Protein AF-R4KKA3-F1 (afdb_monomer_lite)

Sequence (112 aa):
MYLRVMTLDGKRVSVAKDELGVFEELKSFAFVPHTMTVEEYINSMVHSAWTFYGKGVHVTGDTLAEKAKSAYRQFVDYGFLIEITKEEALEHFGLTQADADKMNIPGLRSNE

pLDDT: mean 94.2, std 4.09, range [73.0, 98.06]

Organism: NCBI:txid767817

Radius of gyration: 14.4 Å; chains: 1; bounding box: 38×29×39 Å

Foldseek 3Di:
DWWWKAFLVRQDIAIGRALLSRLVVVVVPDPDDPPQDSLNSLVVVQVCCCPPPVDHQDQDDPDPRSSSRSRSVSCCVVSRIPTDDLVVVCVSVVHDLVRCCVVVPPPNHPVD

Structure (mmCIF, N/CA/C/O backbone):
data_AF-R4KKA3-F1
#
_entry.id   AF-R4KKA3-F1
#
loop_
_atom_site.group_PDB
_atom_site.id
_atom_site.type_symbol
_atom_site.label_atom_id
_atom_site.label_alt_id
_atom_site.label_comp_id
_atom_site.label_asym_id
_atom_site.label_entity_id
_atom_site.label_seq_id
_atom_site.pdbx_PDB_ins_code
_atom_site.Cartn_x
_atom_site.Cartn_y
_atom_site.Cartn_z
_atom_site.occupancy
_atom_site.B_iso_or_equiv
_atom_site.auth_seq_id
_atom_site.auth_comp_id
_atom_site.auth_asym_id
_atom_site.auth_atom_id
_atom_site.pdbx_PDB_model_num
ATOM 1 N N . MET A 1 1 ? 12.587 -6.042 0.613 1.00 80.75 1 MET A N 1
ATOM 2 C CA . MET A 1 1 ? 11.465 -6.556 -0.193 1.00 80.75 1 MET A CA 1
ATOM 3 C C . MET A 1 1 ? 10.411 -5.467 -0.219 1.00 80.75 1 MET A C 1
ATOM 5 O O . MET A 1 1 ? 10.092 -4.963 0.847 1.00 80.75 1 MET A O 1
ATOM 9 N N . TYR A 1 2 ? 9.969 -5.048 -1.403 1.00 91.75 2 TYR A N 1
ATOM 10 C CA . TYR A 1 2 ? 8.940 -4.015 -1.559 1.00 91.75 2 TYR A CA 1
ATOM 11 C C . TYR A 1 2 ? 7.544 -4.637 -1.568 1.00 91.75 2 TYR A C 1
ATOM 13 O O . TYR A 1 2 ? 7.361 -5.719 -2.129 1.00 91.75 2 TYR A O 1
ATOM 21 N N . LEU A 1 3 ? 6.579 -3.926 -0.989 1.00 95.00 3 LEU A N 1
ATOM 22 C CA . LEU A 1 3 ? 5.157 -4.198 -1.140 1.00 95.00 3 LEU A CA 1
ATOM 23 C C . LEU A 1 3 ? 4.669 -3.559 -2.437 1.00 95.00 3 LEU A C 1
ATOM 25 O O . LEU A 1 3 ? 5.019 -2.419 -2.752 1.00 95.00 3 LEU A O 1
ATOM 29 N N . ARG A 1 4 ? 3.870 -4.308 -3.189 1.00 96.31 4 ARG A N 1
ATOM 30 C CA . ARG A 1 4 ? 3.247 -3.862 -4.434 1.00 96.31 4 ARG A CA 1
ATOM 31 C C . ARG A 1 4 ? 1.790 -4.248 -4.342 1.00 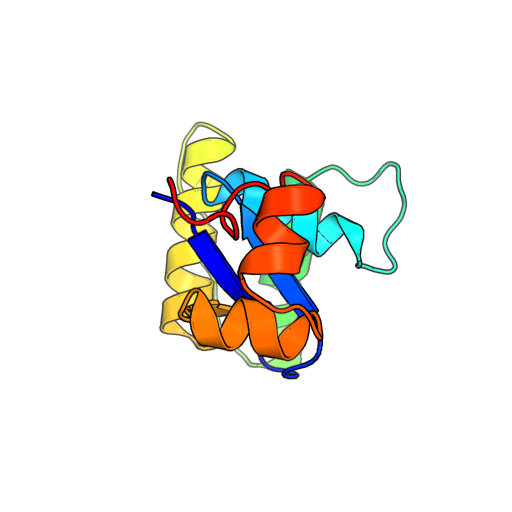96.31 4 ARG A C 1
ATOM 33 O O . ARG A 1 4 ? 1.478 -5.432 -4.233 1.00 96.31 4 ARG A O 1
ATOM 40 N N . VAL A 1 5 ? 0.917 -3.253 -4.328 1.00 96.44 5 VAL A N 1
ATOM 41 C CA . VAL A 1 5 ? -0.517 -3.490 -4.200 1.00 96.44 5 VAL A CA 1
ATOM 42 C C . VAL A 1 5 ? -1.300 -2.705 -5.219 1.00 96.44 5 VAL A C 1
ATOM 44 O O . VAL A 1 5 ? -0.941 -1.585 -5.575 1.00 96.44 5 VAL A O 1
ATOM 47 N N . MET A 1 6 ? -2.409 -3.292 -5.633 1.00 96.00 6 MET A N 1
ATOM 48 C CA . MET A 1 6 ? -3.419 -2.669 -6.459 1.00 96.00 6 MET A CA 1
ATOM 49 C C . MET A 1 6 ? -4.693 -2.455 -5.639 1.00 96.00 6 MET A C 1
ATOM 51 O O . MET A 1 6 ? -5.069 -3.297 -4.825 1.00 96.00 6 MET A O 1
ATOM 55 N N . THR A 1 7 ? -5.375 -1.332 -5.841 1.00 92.94 7 THR A N 1
ATOM 56 C CA . THR A 1 7 ? -6.705 -1.111 -5.258 1.00 92.94 7 THR A CA 1
ATOM 57 C C . THR A 1 7 ? -7.752 -2.013 -5.911 1.00 92.94 7 THR A C 1
ATOM 59 O O . THR A 1 7 ? -7.639 -2.345 -7.086 1.00 92.94 7 THR A O 1
ATOM 62 N N . LEU A 1 8 ? -8.820 -2.356 -5.183 1.00 90.00 8 LEU A N 1
ATOM 63 C CA . LEU A 1 8 ? -9.929 -3.189 -5.685 1.00 90.00 8 LEU A CA 1
ATOM 64 C C . LEU A 1 8 ? -10.513 -2.727 -7.036 1.00 90.00 8 LEU A C 1
ATOM 66 O O . LEU A 1 8 ? -10.986 -3.547 -7.816 1.00 90.00 8 LEU A O 1
ATOM 70 N N . ASP A 1 9 ? -10.490 -1.424 -7.331 1.00 87.81 9 ASP A N 1
ATOM 71 C CA . ASP A 1 9 ? -10.971 -0.885 -8.610 1.00 87.81 9 ASP A CA 1
ATOM 72 C C . ASP A 1 9 ? -10.024 -1.144 -9.799 1.00 87.81 9 ASP A C 1
ATOM 74 O O . ASP A 1 9 ? -10.367 -0.800 -10.930 1.00 87.81 9 ASP A O 1
ATOM 78 N N . GLY A 1 10 ? -8.845 -1.722 -9.554 1.00 87.94 10 GLY A N 1
ATOM 79 C CA . GLY A 1 10 ? -7.827 -2.044 -10.550 1.00 87.94 10 GLY A CA 1
ATOM 80 C C . GLY A 1 10 ? -7.088 -0.834 -11.124 1.00 87.94 10 GLY A C 1
ATOM 81 O O . GLY A 1 10 ? -6.345 -0.969 -12.093 1.00 87.94 10 GLY A O 1
ATOM 82 N N . LYS A 1 11 ? -7.324 0.371 -10.588 1.00 85.44 11 LYS A N 1
ATOM 83 C CA . LYS A 1 11 ? -6.864 1.622 -11.216 1.00 85.44 11 LYS A CA 1
ATOM 84 C C . LYS A 1 11 ? -5.598 2.192 -10.609 1.00 85.44 11 LYS A C 1
ATOM 86 O O . LYS A 1 11 ? -4.921 2.969 -11.276 1.00 85.44 11 LYS A O 1
ATOM 91 N N . ARG A 1 12 ? -5.313 1.893 -9.343 1.00 90.56 12 ARG A N 1
ATOM 92 C CA . ARG A 1 12 ? -4.177 2.476 -8.627 1.00 90.56 12 ARG A CA 1
ATOM 93 C C . ARG A 1 12 ? -3.265 1.370 -8.153 1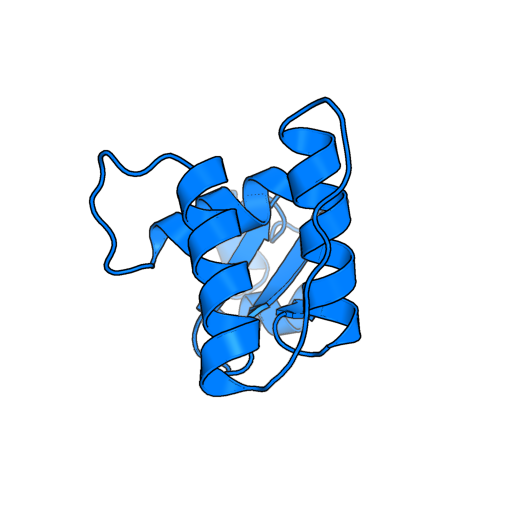.00 90.56 12 ARG A C 1
ATOM 95 O O . ARG A 1 12 ? -3.717 0.444 -7.486 1.00 90.56 12 ARG A O 1
ATOM 102 N N . VAL A 1 13 ? -1.989 1.522 -8.477 1.00 93.56 13 VAL A N 1
ATOM 103 C CA . VAL A 1 13 ? -0.913 0.668 -7.995 1.00 93.56 13 VAL A CA 1
ATOM 104 C C . VAL A 1 13 ? -0.024 1.494 -7.078 1.00 93.56 13 VAL A C 1
ATOM 106 O O . VAL A 1 13 ? 0.356 2.612 -7.416 1.00 93.56 13 VAL A O 1
ATOM 109 N N . SER A 1 14 ? 0.289 0.938 -5.914 1.00 94.31 14 SER A N 1
ATOM 110 C CA . SER A 1 14 ? 1.202 1.500 -4.925 1.00 94.31 14 SER A CA 1
ATOM 111 C C . SER A 1 14 ? 2.406 0.578 -4.772 1.00 94.31 14 SER A C 1
ATOM 113 O O . SER A 1 14 ? 2.241 -0.629 -4.587 1.00 94.31 14 SER A O 1
ATOM 115 N N . VAL A 1 15 ? 3.609 1.152 -4.796 1.00 94.62 15 VAL A N 1
ATOM 116 C CA . VAL A 1 15 ? 4.874 0.441 -4.574 1.00 94.62 15 VAL A CA 1
ATOM 117 C C . VAL A 1 15 ? 5.608 1.112 -3.422 1.00 94.62 15 VAL A C 1
ATOM 119 O O . VAL A 1 15 ? 5.999 2.269 -3.526 1.00 94.62 15 VAL A O 1
ATOM 122 N N . ALA A 1 16 ? 5.806 0.390 -2.322 1.00 96.00 16 ALA A N 1
ATOM 123 C CA . ALA A 1 16 ? 6.367 0.959 -1.100 1.00 96.00 16 ALA A CA 1
ATOM 124 C C . ALA A 1 16 ? 7.259 -0.031 -0.344 1.00 96.00 16 ALA A C 1
ATOM 126 O O . ALA A 1 16 ? 7.234 -1.237 -0.584 1.00 96.00 16 ALA A O 1
ATOM 127 N N . LYS A 1 17 ? 8.086 0.485 0.571 1.00 94.88 17 LYS A N 1
ATOM 128 C CA . LYS A 1 17 ? 9.007 -0.337 1.379 1.00 94.88 17 LYS A CA 1
ATOM 129 C C . LYS A 1 17 ? 8.320 -1.068 2.531 1.00 94.88 17 LYS A C 1
ATOM 131 O O . LYS A 1 17 ? 8.840 -2.085 2.981 1.00 94.88 17 LYS A O 1
ATOM 136 N N . ASP A 1 18 ? 7.199 -0.539 2.998 1.00 96.25 18 ASP A N 1
ATOM 137 C CA . ASP A 1 18 ? 6.430 -1.040 4.131 1.00 96.25 18 ASP A CA 1
ATOM 138 C C . ASP A 1 18 ? 4.958 -0.614 4.008 1.00 96.25 18 ASP A C 1
ATOM 140 O O . ASP A 1 18 ? 4.566 0.098 3.079 1.00 96.25 18 ASP A O 1
ATOM 144 N N . GLU A 1 19 ? 4.129 -1.099 4.930 1.00 97.62 19 GLU A N 1
ATOM 145 C CA . GLU A 1 19 ? 2.684 -0.893 4.929 1.00 97.62 19 GLU A CA 1
ATOM 146 C C . GLU A 1 19 ? 2.304 0.580 5.135 1.00 97.62 19 GLU A C 1
ATOM 148 O O . GLU A 1 19 ? 1.296 1.033 4.595 1.00 97.62 19 GLU A O 1
ATOM 153 N N . LEU A 1 20 ? 3.107 1.348 5.880 1.00 97.62 20 LEU A N 1
ATOM 154 C CA . LEU A 1 20 ? 2.876 2.782 6.054 1.00 97.62 20 LEU A CA 1
ATOM 155 C C . LEU A 1 20 ? 3.102 3.528 4.737 1.00 97.62 20 LEU A C 1
ATOM 157 O O . LEU A 1 20 ? 2.243 4.310 4.328 1.00 97.62 20 LEU A O 1
ATOM 161 N N . GLY A 1 21 ? 4.195 3.216 4.040 1.00 96.94 21 GLY A N 1
ATOM 162 C CA . GLY A 1 21 ? 4.492 3.759 2.721 1.00 96.94 21 GLY A CA 1
ATOM 163 C C . GLY A 1 21 ? 3.403 3.438 1.693 1.00 96.94 21 GLY A C 1
ATOM 164 O O . GLY A 1 21 ? 3.104 4.271 0.845 1.00 96.94 21 GLY A O 1
ATOM 165 N N . VAL A 1 22 ? 2.737 2.278 1.793 1.00 97.19 22 VAL A N 1
ATOM 166 C CA . VAL A 1 22 ? 1.575 1.972 0.937 1.00 97.19 22 VAL A CA 1
ATOM 167 C C . VAL A 1 22 ? 0.453 2.991 1.151 1.00 97.19 22 VAL A C 1
ATOM 169 O O . VAL A 1 22 ? -0.111 3.500 0.186 1.00 97.19 22 VAL A O 1
ATOM 172 N N . PHE A 1 23 ? 0.118 3.323 2.399 1.00 97.00 23 PHE A N 1
ATOM 173 C CA . PHE A 1 23 ? -0.920 4.323 2.667 1.00 97.00 23 PHE A CA 1
ATOM 174 C C . PHE A 1 23 ? -0.484 5.745 2.303 1.00 97.00 23 PHE A C 1
ATOM 176 O O . PHE A 1 23 ? -1.327 6.536 1.882 1.00 97.00 23 PHE A O 1
ATOM 183 N N . GLU A 1 24 ? 0.803 6.072 2.429 1.00 96.56 24 GLU A N 1
ATOM 184 C CA . GLU A 1 24 ? 1.366 7.341 1.952 1.00 96.56 24 GLU A CA 1
ATOM 185 C C . GLU A 1 24 ? 1.203 7.495 0.436 1.00 96.56 24 GLU A C 1
ATOM 187 O O . GLU A 1 24 ? 0.671 8.509 -0.025 1.00 96.56 24 GLU A O 1
ATOM 192 N N . GLU A 1 25 ? 1.572 6.465 -0.325 1.00 95.06 25 GLU A N 1
ATOM 193 C CA . GLU A 1 25 ? 1.406 6.419 -1.777 1.00 95.06 25 GLU A CA 1
ATOM 194 C C . GLU A 1 25 ? -0.073 6.440 -2.177 1.00 95.06 25 GLU A C 1
ATOM 196 O O . GLU A 1 25 ? -0.463 7.194 -3.057 1.00 95.06 25 GLU A O 1
ATOM 201 N N . LEU A 1 26 ? -0.954 5.691 -1.510 1.00 94.50 26 LEU A N 1
ATOM 202 C CA . LEU A 1 26 ? -2.388 5.724 -1.826 1.00 94.50 26 LEU A CA 1
ATOM 203 C C . LEU A 1 26 ? -3.020 7.092 -1.538 1.00 94.50 26 LEU A C 1
ATOM 205 O O . LEU A 1 26 ? -3.822 7.585 -2.338 1.00 94.50 26 LEU A O 1
ATOM 209 N N . LYS A 1 27 ? -2.625 7.737 -0.434 1.00 95.06 27 LYS A N 1
ATOM 210 C CA . LYS A 1 27 ? -3.028 9.108 -0.099 1.00 95.06 27 LYS A CA 1
ATOM 211 C C . LYS A 1 27 ? -2.551 10.102 -1.156 1.00 95.06 27 LYS A C 1
ATOM 213 O O . LYS A 1 27 ? -3.329 10.961 -1.559 1.00 95.06 27 LYS A O 1
ATOM 218 N N . SER A 1 28 ? -1.313 9.917 -1.619 1.00 91.50 28 SER A N 1
ATOM 219 C CA . SER A 1 28 ? -0.774 10.316 -2.923 1.00 91.50 28 SER A CA 1
ATOM 220 C C . SER A 1 28 ? -1.776 10.705 -4.001 1.00 91.50 28 SER A C 1
ATOM 222 O O . SER A 1 28 ? -1.882 11.836 -4.477 1.00 91.50 28 SER A O 1
ATOM 224 N N . PHE A 1 29 ? -2.529 9.671 -4.366 1.00 85.81 29 PHE A N 1
ATOM 225 C CA . PHE A 1 29 ? -3.446 9.639 -5.494 1.00 85.81 29 PHE A CA 1
ATOM 226 C C . PHE A 1 29 ? -4.894 9.948 -5.099 1.00 85.81 29 PHE A C 1
ATOM 228 O O . PHE A 1 29 ? -5.773 10.022 -5.965 1.00 85.81 29 PHE A O 1
ATOM 235 N N . ALA A 1 30 ? -5.179 10.048 -3.801 1.00 86.38 30 ALA A N 1
ATOM 236 C CA . ALA A 1 30 ? -6.524 10.239 -3.294 1.00 86.38 30 ALA A CA 1
ATOM 237 C C . ALA A 1 30 ? -6.934 11.713 -3.388 1.00 86.38 30 ALA A C 1
ATOM 239 O O . ALA A 1 30 ? -6.159 12.623 -3.107 1.00 86.38 30 ALA A O 1
ATOM 240 N N . PHE A 1 31 ? -8.199 11.960 -3.733 1.00 86.19 31 PHE A N 1
ATOM 241 C CA . PHE A 1 31 ? -8.769 13.307 -3.740 1.00 86.19 31 PHE A CA 1
ATOM 242 C C . PHE A 1 31 ? -9.138 13.739 -2.310 1.00 86.19 31 PHE A C 1
ATOM 244 O O . PHE A 1 31 ? -10.307 13.907 -1.968 1.00 86.19 31 PHE A O 1
ATOM 251 N N . VAL A 1 32 ? -8.125 13.842 -1.448 1.00 89.19 32 VAL A N 1
ATOM 252 C CA . VAL A 1 32 ? -8.237 14.244 -0.041 1.00 89.19 32 VAL A CA 1
ATOM 253 C C . VAL A 1 32 ? -7.426 15.518 0.214 1.00 89.19 32 VAL A C 1
ATOM 255 O O . VAL A 1 32 ? -6.481 15.804 -0.525 1.00 89.19 32 VAL A O 1
ATOM 258 N N . PRO A 1 33 ? -7.761 16.314 1.245 1.00 92.56 33 PRO A N 1
ATOM 259 C CA . PRO A 1 33 ? -6.981 17.496 1.592 1.00 92.56 33 PRO A CA 1
ATOM 260 C C . PRO A 1 33 ? -5.506 17.158 1.832 1.00 92.56 33 PRO A C 1
ATOM 262 O O . PRO A 1 33 ? -5.188 16.200 2.534 1.00 92.56 33 PRO A O 1
ATOM 265 N N . HIS A 1 34 ? -4.596 17.989 1.318 1.00 88.12 34 HIS A N 1
ATOM 266 C CA . HIS A 1 34 ? -3.154 17.811 1.532 1.00 88.12 34 HIS A CA 1
ATOM 267 C C . HIS A 1 34 ? -2.767 17.860 3.020 1.00 88.12 34 HIS A C 1
ATOM 269 O O . HIS A 1 34 ? -1.806 17.209 3.422 1.00 88.12 34 HIS A O 1
ATOM 275 N N . THR A 1 35 ? -3.542 18.588 3.833 1.00 93.81 35 THR A N 1
ATOM 276 C CA . THR A 1 35 ? -3.384 18.693 5.290 1.00 93.81 35 THR A CA 1
ATOM 277 C C . THR A 1 35 ? -3.817 17.445 6.049 1.00 93.81 35 THR A C 1
ATOM 279 O O . THR A 1 35 ? -3.470 17.322 7.218 1.00 93.81 35 THR A O 1
ATOM 282 N N . MET A 1 36 ? -4.582 16.543 5.422 1.00 96.75 36 MET A N 1
ATOM 283 C CA . MET A 1 36 ? -4.938 15.268 6.038 1.00 96.75 36 MET A CA 1
ATOM 284 C C . MET A 1 36 ? -3.646 14.503 6.326 1.00 96.75 36 MET A C 1
ATOM 286 O O . MET A 1 36 ? -2.743 14.461 5.488 1.00 96.75 36 MET A O 1
ATOM 290 N N . THR A 1 37 ? -3.540 13.906 7.500 1.00 96.94 37 THR A N 1
ATOM 291 C CA . THR A 1 37 ? -2.427 13.030 7.870 1.00 96.94 37 THR A CA 1
ATOM 292 C C . THR A 1 37 ? -2.635 11.626 7.298 1.00 96.94 37 THR A C 1
ATOM 294 O O . THR A 1 37 ? -3.727 11.265 6.857 1.00 96.94 37 THR A O 1
ATOM 297 N N . VAL A 1 38 ? -1.586 10.803 7.282 1.00 96.88 38 VAL A N 1
ATOM 298 C CA . VAL A 1 38 ? -1.708 9.400 6.844 1.00 96.88 38 VAL A CA 1
ATOM 299 C C . VAL A 1 38 ? -2.590 8.604 7.808 1.00 96.88 38 VAL A C 1
ATOM 301 O O . VAL A 1 38 ? -3.386 7.781 7.370 1.00 96.88 38 VAL A O 1
ATOM 304 N N . GLU A 1 39 ? -2.523 8.894 9.110 1.00 97.19 39 GLU A N 1
ATOM 305 C CA . GLU A 1 39 ? -3.381 8.256 10.114 1.00 97.19 39 GLU A CA 1
ATOM 306 C C . GLU A 1 39 ? -4.866 8.573 9.884 1.00 97.19 39 GLU A C 1
ATOM 308 O O . GLU A 1 39 ? -5.706 7.673 9.872 1.00 97.19 39 GLU A O 1
ATOM 313 N N . GLU A 1 40 ? -5.200 9.842 9.634 1.00 97.50 40 GLU A N 1
ATOM 314 C CA . GLU A 1 40 ? -6.565 10.250 9.279 1.00 97.50 40 GLU A CA 1
ATOM 315 C C . GLU A 1 40 ? -7.032 9.597 7.976 1.00 97.50 40 GLU A C 1
ATOM 317 O O . GLU A 1 40 ? -8.187 9.181 7.871 1.00 97.50 40 GLU A O 1
ATOM 322 N N . TYR A 1 41 ? -6.136 9.462 6.997 1.00 97.31 41 TYR A N 1
ATOM 323 C CA . TYR A 1 41 ? -6.439 8.784 5.744 1.00 97.31 41 TYR A CA 1
ATOM 324 C C . TYR A 1 41 ? -6.741 7.292 5.949 1.00 97.31 41 TYR A C 1
ATOM 326 O O . TYR A 1 41 ? -7.757 6.809 5.448 1.00 97.31 41 TYR A O 1
ATOM 334 N N . ILE A 1 42 ? -5.937 6.578 6.747 1.00 97.50 42 ILE A N 1
ATOM 335 C CA . ILE A 1 42 ? -6.201 5.179 7.125 1.00 97.50 42 ILE A CA 1
ATOM 336 C C . ILE A 1 42 ? -7.584 5.067 7.777 1.00 97.50 42 ILE A C 1
ATOM 338 O O . ILE A 1 42 ? -8.396 4.240 7.364 1.00 97.50 42 ILE A O 1
ATOM 342 N N . ASN A 1 43 ? -7.900 5.941 8.736 1.00 97.19 43 ASN A N 1
ATOM 343 C CA . ASN A 1 43 ? -9.208 5.953 9.397 1.00 97.19 43 ASN A CA 1
ATOM 344 C C . ASN A 1 43 ? -10.362 6.241 8.419 1.00 97.19 43 ASN A C 1
ATOM 346 O O . ASN A 1 43 ? -11.430 5.637 8.526 1.00 97.19 43 ASN A O 1
ATOM 350 N N . SER A 1 44 ? -10.152 7.114 7.432 1.00 96.44 44 SER A N 1
ATOM 351 C CA . SER A 1 44 ? -11.121 7.381 6.363 1.00 96.44 44 SER A CA 1
ATOM 352 C C . SER A 1 44 ? -11.360 6.153 5.475 1.00 96.44 44 SER A C 1
ATOM 354 O O . SER A 1 44 ? -12.507 5.826 5.151 1.00 96.44 44 SER A O 1
ATOM 356 N N . MET A 1 45 ? -10.302 5.412 5.129 1.00 95.31 45 MET A N 1
ATOM 357 C CA . MET A 1 45 ? -10.429 4.148 4.399 1.00 95.31 45 MET A CA 1
ATOM 358 C C . MET A 1 45 ? -11.169 3.092 5.226 1.00 95.31 45 MET A C 1
ATOM 360 O O . MET A 1 45 ? -12.037 2.408 4.690 1.00 95.31 45 MET A O 1
ATOM 364 N N . VAL A 1 46 ? -10.880 2.984 6.527 1.00 96.94 46 VAL A N 1
ATOM 365 C CA . VAL A 1 46 ? -11.576 2.076 7.459 1.00 96.94 46 VAL A CA 1
ATOM 366 C C . VAL A 1 46 ? -13.065 2.409 7.518 1.00 96.94 46 VAL A C 1
ATOM 368 O O . VAL A 1 46 ? -13.913 1.526 7.383 1.00 96.94 46 VAL A O 1
ATOM 371 N N . HIS A 1 47 ? -13.395 3.695 7.654 1.00 96.31 47 HIS A N 1
ATOM 372 C CA . HIS A 1 47 ? -14.776 4.158 7.625 1.00 96.31 47 HIS A CA 1
ATOM 373 C C . HIS A 1 47 ? -15.454 3.835 6.286 1.00 96.31 47 HIS A C 1
ATOM 375 O O . HIS A 1 47 ? -16.594 3.381 6.267 1.00 96.31 47 HIS A O 1
ATOM 381 N N . SER A 1 48 ? -14.750 4.003 5.166 1.00 94.25 48 SER A N 1
ATOM 382 C CA . SER A 1 48 ? -15.267 3.675 3.832 1.00 94.25 48 SER A CA 1
ATOM 383 C C . SER A 1 48 ? -15.502 2.171 3.650 1.00 94.25 48 SER A C 1
ATOM 385 O O . SER A 1 48 ? -16.526 1.776 3.094 1.00 94.25 48 SER A O 1
ATOM 387 N N . ALA A 1 49 ? -14.600 1.323 4.156 1.00 95.56 49 ALA A N 1
ATOM 388 C CA . ALA A 1 49 ? -14.755 -0.132 4.150 1.00 95.56 49 ALA A CA 1
ATOM 389 C C . ALA A 1 49 ? -16.025 -0.567 4.900 1.00 95.56 49 ALA A C 1
ATOM 391 O O . ALA A 1 49 ? -16.781 -1.418 4.424 1.00 95.56 49 ALA A O 1
ATOM 392 N N . TRP A 1 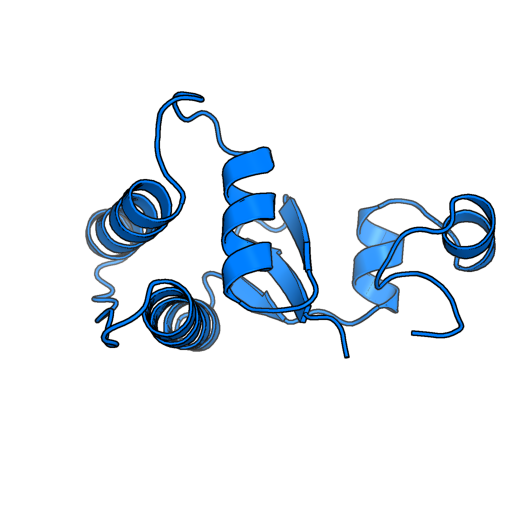50 ? -16.313 0.076 6.032 1.00 96.25 50 TRP A N 1
ATOM 393 C CA . TRP A 1 50 ? -17.555 -0.146 6.761 1.00 96.25 50 TRP A CA 1
ATOM 394 C C . TRP A 1 50 ? -18.776 0.365 5.988 1.00 96.25 50 TRP A C 1
ATOM 396 O O . TRP A 1 50 ? -19.697 -0.402 5.715 1.00 96.25 50 TRP A O 1
ATOM 406 N N . THR A 1 51 ? -18.775 1.640 5.602 1.00 96.31 51 THR A N 1
ATOM 407 C CA . THR A 1 51 ? -19.941 2.316 5.020 1.00 96.31 51 THR A CA 1
ATOM 408 C C . THR A 1 51 ? -20.364 1.723 3.677 1.00 96.31 51 THR A C 1
ATOM 410 O O . THR A 1 51 ? -21.559 1.569 3.433 1.00 96.31 51 THR A O 1
ATOM 413 N N . PHE A 1 52 ? -19.414 1.370 2.808 1.00 93.00 52 PHE A N 1
ATOM 414 C CA . PHE A 1 52 ? -19.724 0.901 1.453 1.00 93.00 52 PHE A CA 1
ATOM 415 C C . PHE A 1 52 ? -19.741 -0.622 1.308 1.00 93.00 52 PHE A C 1
ATOM 417 O O . PHE A 1 52 ? -20.402 -1.128 0.403 1.00 93.00 52 PHE A O 1
ATOM 424 N N . TYR A 1 53 ? -19.051 -1.358 2.185 1.00 93.75 53 TYR A N 1
ATOM 425 C CA . TYR A 1 53 ? -18.879 -2.810 2.040 1.00 93.75 53 TYR A CA 1
ATOM 426 C C . TYR A 1 53 ? -19.268 -3.612 3.289 1.00 93.75 53 TYR A C 1
ATOM 428 O O . TYR A 1 53 ? -19.203 -4.842 3.270 1.00 93.75 53 TYR A O 1
ATOM 436 N N . GLY A 1 54 ? -19.662 -2.952 4.383 1.00 95.38 54 GLY A N 1
ATOM 437 C CA . GLY A 1 54 ? -20.030 -3.612 5.638 1.00 95.38 54 GLY A CA 1
ATOM 438 C C . GLY A 1 54 ? -18.874 -4.378 6.286 1.00 95.38 54 GLY A C 1
ATOM 439 O O . GLY A 1 54 ? -19.110 -5.343 7.014 1.00 95.38 54 GLY A O 1
ATOM 440 N N . LYS A 1 55 ? -17.618 -4.007 5.993 1.00 95.69 55 LYS A N 1
ATOM 441 C CA . LYS A 1 55 ? -16.420 -4.674 6.522 1.00 95.69 55 LYS A CA 1
ATOM 442 C C . LYS A 1 55 ? -15.769 -3.829 7.607 1.00 95.69 55 LYS A C 1
ATOM 444 O O . LYS A 1 55 ? -15.274 -2.738 7.342 1.00 95.69 55 LYS A O 1
ATOM 449 N N . GLY A 1 56 ? -15.766 -4.349 8.833 1.00 94.81 56 GLY A N 1
ATOM 450 C CA . GLY A 1 56 ? -15.050 -3.744 9.952 1.00 94.81 56 GLY A CA 1
ATOM 451 C C . GLY A 1 56 ? -13.554 -4.031 9.853 1.00 94.81 56 GLY A C 1
ATOM 452 O O . GLY A 1 56 ? -13.145 -5.190 9.925 1.00 94.81 56 GLY A O 1
ATOM 453 N N . VAL A 1 57 ? -12.750 -2.980 9.691 1.00 95.75 57 VAL A N 1
ATOM 454 C CA . VAL A 1 57 ? -11.286 -3.043 9.796 1.00 95.75 57 VAL A CA 1
ATOM 455 C C . VAL A 1 57 ? -10.891 -2.551 11.187 1.00 95.75 57 VAL A C 1
ATOM 457 O O . VAL A 1 57 ? -11.151 -1.403 11.546 1.00 95.75 57 VAL A O 1
ATOM 460 N N . HIS A 1 58 ? -10.288 -3.421 11.991 1.00 94.38 58 HIS A N 1
ATOM 461 C CA . HIS A 1 58 ? -9.870 -3.116 13.357 1.00 94.38 58 HIS A CA 1
ATOM 462 C C . HIS A 1 58 ? -8.399 -2.714 13.394 1.00 94.38 58 HIS A C 1
ATOM 464 O O . HIS A 1 58 ? -7.516 -3.566 13.364 1.00 94.38 58 HIS A O 1
ATOM 470 N N . VAL A 1 59 ? -8.121 -1.418 13.479 1.00 95.19 59 VAL A N 1
ATOM 471 C CA . VAL A 1 59 ? -6.745 -0.914 13.522 1.00 95.19 59 VAL A CA 1
ATOM 472 C C . VAL A 1 59 ? -6.179 -1.042 14.937 1.00 95.19 59 VAL A C 1
ATOM 474 O O . VAL A 1 59 ? -6.735 -0.497 15.888 1.00 95.19 59 VAL A O 1
ATOM 477 N N . THR A 1 60 ? -5.063 -1.756 15.074 1.00 95.69 60 THR A N 1
ATOM 478 C CA . THR A 1 60 ? -4.384 -2.016 16.356 1.00 95.69 60 THR A CA 1
ATOM 479 C C . THR A 1 60 ? -2.913 -1.623 16.288 1.00 95.69 60 THR A C 1
ATOM 481 O O . THR A 1 60 ? -2.300 -1.763 15.233 1.00 95.69 60 THR A O 1
ATOM 484 N N . GLY A 1 61 ? -2.328 -1.226 17.416 1.00 96.06 61 GLY A N 1
ATOM 485 C CA . GLY A 1 61 ? -0.913 -0.860 17.521 1.00 96.06 61 GLY A CA 1
ATOM 486 C C . GLY A 1 61 ? -0.721 0.476 18.229 1.00 96.06 61 GLY A C 1
ATOM 487 O O . GLY A 1 61 ? -1.608 1.335 18.188 1.00 96.06 61 GLY A O 1
ATOM 488 N N . ASP A 1 62 ? 0.439 0.644 18.857 1.00 96.31 62 ASP A N 1
ATOM 489 C CA . ASP A 1 62 ? 0.762 1.841 19.639 1.00 96.31 62 ASP A CA 1
ATOM 490 C C . ASP A 1 62 ? 1.409 2.915 18.757 1.00 96.31 62 ASP A C 1
ATOM 492 O O . ASP A 1 62 ? 1.250 4.115 18.989 1.00 96.31 62 ASP A O 1
ATOM 496 N N . THR A 1 63 ? 2.094 2.489 17.695 1.00 97.88 63 THR A N 1
ATOM 497 C CA . THR A 1 63 ? 2.738 3.369 16.715 1.00 97.88 63 THR A CA 1
ATOM 498 C C . THR A 1 63 ? 1.965 3.435 15.397 1.00 97.88 63 THR A C 1
ATOM 500 O O . THR A 1 63 ? 1.229 2.517 15.033 1.00 97.88 63 THR A O 1
ATOM 503 N N . LEU A 1 64 ? 2.168 4.508 14.623 1.00 97.62 64 LEU A N 1
ATOM 504 C CA . LEU A 1 64 ? 1.555 4.646 13.296 1.00 97.62 64 LEU A CA 1
ATOM 505 C C . LEU A 1 64 ? 1.961 3.508 12.345 1.00 97.62 64 LEU A C 1
ATOM 507 O O . LEU A 1 64 ? 1.124 3.014 11.595 1.00 97.62 64 LEU A O 1
ATOM 511 N N . ALA A 1 65 ? 3.215 3.054 12.411 1.00 97.69 65 ALA A N 1
ATOM 512 C CA . ALA A 1 65 ? 3.697 1.932 11.609 1.00 97.69 65 ALA A CA 1
ATOM 513 C C . ALA A 1 65 ? 2.962 0.623 11.950 1.00 97.69 65 ALA A C 1
ATOM 515 O O . ALA A 1 65 ? 2.544 -0.106 11.053 1.00 97.69 65 ALA A O 1
ATOM 516 N N . GLU A 1 66 ? 2.735 0.338 13.236 1.00 97.81 66 GLU A N 1
ATOM 517 C CA . GLU A 1 66 ? 1.976 -0.846 13.661 1.00 97.81 66 GLU A CA 1
ATOM 518 C C . GLU A 1 66 ? 0.502 -0.759 13.264 1.00 97.81 66 GLU A C 1
ATOM 520 O O . GLU A 1 66 ? -0.060 -1.741 12.775 1.00 97.81 66 GLU A O 1
ATOM 525 N N . LYS A 1 67 ? -0.109 0.423 13.407 1.00 98.00 67 LYS A N 1
ATOM 526 C CA . LYS A 1 67 ? -1.479 0.682 12.952 1.00 98.00 67 LYS A CA 1
ATOM 527 C C . LYS A 1 67 ? -1.616 0.474 11.446 1.00 98.00 67 LYS A C 1
ATOM 529 O O . LYS A 1 67 ? -2.526 -0.230 11.014 1.00 98.00 67 LYS A O 1
ATOM 534 N N . ALA A 1 68 ? -0.698 1.031 10.654 1.00 97.94 68 ALA A N 1
ATOM 535 C CA . ALA A 1 68 ? -0.660 0.841 9.208 1.00 97.94 68 ALA A CA 1
ATOM 536 C C . ALA A 1 68 ? -0.518 -0.641 8.852 1.00 97.94 68 ALA A C 1
ATOM 538 O O . ALA A 1 68 ? -1.300 -1.159 8.063 1.00 97.94 68 ALA A O 1
ATOM 539 N N . LYS A 1 69 ? 0.394 -1.363 9.508 1.00 98.00 69 LYS A N 1
ATOM 540 C CA . LYS A 1 69 ? 0.560 -2.805 9.314 1.00 98.00 69 LYS A CA 1
ATOM 541 C C . LYS A 1 69 ? -0.706 -3.607 9.634 1.00 98.00 69 LYS A C 1
ATOM 543 O O . LYS A 1 69 ? -1.098 -4.483 8.863 1.00 98.00 69 LYS A O 1
ATOM 548 N N . SER A 1 70 ? -1.362 -3.302 10.755 1.00 97.62 70 SER A N 1
ATOM 549 C CA . SER A 1 70 ? -2.619 -3.942 11.170 1.00 97.62 70 SER A CA 1
ATOM 550 C C . SER A 1 70 ? -3.758 -3.673 10.181 1.00 97.62 70 SER A C 1
ATOM 552 O O . SER A 1 70 ? -4.490 -4.594 9.805 1.00 97.62 70 SER A O 1
ATOM 554 N N . ALA A 1 71 ? -3.878 -2.426 9.716 1.00 97.88 71 ALA A N 1
ATOM 555 C CA . ALA A 1 71 ? -4.865 -2.032 8.722 1.00 97.88 71 ALA A CA 1
ATOM 556 C C . ALA A 1 71 ? -4.595 -2.718 7.377 1.00 97.88 71 ALA A C 1
ATOM 558 O O . ALA A 1 71 ? -5.486 -3.375 6.844 1.00 97.88 71 ALA A O 1
ATOM 559 N N . TYR A 1 72 ? -3.367 -2.612 6.858 1.00 98.06 72 TYR A N 1
ATOM 560 C CA . TYR A 1 72 ? -2.939 -3.179 5.576 1.00 98.06 72 TYR A CA 1
ATOM 561 C C . TYR A 1 72 ? -3.311 -4.652 5.464 1.00 98.06 72 TYR A C 1
ATOM 563 O O . TYR A 1 72 ? -3.988 -5.037 4.514 1.00 98.06 72 TYR A O 1
ATOM 571 N N . ARG A 1 73 ? -2.962 -5.457 6.477 1.00 97.50 73 ARG A N 1
ATOM 572 C CA . ARG A 1 73 ? -3.275 -6.889 6.488 1.00 97.50 73 ARG A CA 1
ATOM 573 C C . ARG A 1 73 ? -4.769 -7.151 6.305 1.00 97.50 73 ARG A C 1
ATOM 575 O O . ARG A 1 73 ? -5.144 -7.989 5.500 1.00 97.50 73 ARG A O 1
ATOM 582 N N . GLN A 1 74 ? -5.622 -6.404 7.000 1.00 97.75 74 GLN A N 1
ATOM 583 C CA . GLN A 1 74 ? -7.072 -6.560 6.874 1.00 97.75 74 GLN A CA 1
ATOM 584 C C . GLN A 1 74 ? -7.613 -6.046 5.539 1.00 97.75 74 GLN A C 1
ATOM 586 O O . GLN A 1 74 ? -8.533 -6.644 4.990 1.00 97.75 74 GLN A O 1
ATOM 591 N N . PHE A 1 75 ? -7.054 -4.963 4.989 1.00 97.69 75 PHE A N 1
ATOM 592 C CA . PHE A 1 75 ? -7.414 -4.515 3.642 1.00 97.69 75 PHE A CA 1
ATOM 593 C C . PHE A 1 75 ? -7.047 -5.563 2.582 1.00 97.69 75 PHE A C 1
ATOM 595 O O . PHE A 1 75 ? -7.824 -5.746 1.645 1.00 97.69 75 PHE A O 1
ATOM 602 N N . VAL A 1 76 ? -5.927 -6.273 2.751 1.00 97.44 76 VAL A N 1
ATOM 603 C CA . VAL A 1 76 ? -5.546 -7.409 1.898 1.00 97.44 76 VAL A CA 1
ATOM 604 C C . VAL A 1 76 ? -6.480 -8.601 2.107 1.00 97.44 76 VAL A C 1
ATOM 606 O O . VAL A 1 76 ? -7.059 -9.094 1.142 1.00 97.44 76 VAL A O 1
ATOM 609 N N . ASP A 1 77 ? -6.723 -9.008 3.356 1.00 96.75 77 ASP A N 1
ATOM 610 C CA . ASP A 1 77 ? -7.602 -10.139 3.690 1.00 96.75 77 ASP A CA 1
ATOM 611 C C . ASP A 1 77 ? -9.043 -9.937 3.175 1.00 96.75 77 ASP A C 1
ATOM 613 O O . ASP A 1 77 ? -9.723 -10.891 2.795 1.00 96.75 77 ASP A O 1
ATOM 617 N N . TYR A 1 78 ? -9.522 -8.690 3.138 1.00 96.31 78 TYR A N 1
ATOM 618 C CA . TYR A 1 78 ? -10.837 -8.336 2.596 1.00 96.31 78 TYR A CA 1
ATOM 619 C C . TYR A 1 78 ? -10.844 -8.053 1.086 1.00 96.31 78 TYR A C 1
ATOM 621 O O . TYR A 1 78 ? -11.917 -7.811 0.531 1.00 96.31 78 TYR A O 1
ATOM 629 N N . GLY A 1 79 ? -9.689 -8.089 0.417 1.00 95.88 79 GLY A N 1
ATOM 630 C CA . GLY A 1 79 ? -9.562 -7.873 -1.027 1.00 95.88 79 GLY A CA 1
ATOM 631 C C . GLY A 1 79 ? -9.717 -6.416 -1.471 1.00 95.88 79 GLY A C 1
ATOM 632 O O . GLY A 1 79 ? -9.940 -6.150 -2.648 1.00 95.88 79 GLY A O 1
ATOM 633 N N . PHE A 1 80 ? -9.616 -5.456 -0.553 1.00 95.44 80 PHE A N 1
ATOM 634 C CA . PHE A 1 80 ? -9.614 -4.029 -0.888 1.00 95.44 80 PHE A CA 1
ATOM 635 C C . PHE A 1 80 ? -8.268 -3.564 -1.449 1.00 95.44 80 PHE A C 1
ATOM 637 O O . PHE A 1 80 ? -8.224 -2.659 -2.288 1.00 95.44 80 PHE A O 1
ATOM 644 N N . LEU A 1 81 ? -7.190 -4.185 -0.968 1.00 97.06 81 LEU A N 1
ATOM 645 C CA . LEU A 1 81 ? -5.854 -4.119 -1.540 1.00 97.06 81 LEU A CA 1
ATOM 646 C C . LEU A 1 81 ? -5.486 -5.518 -2.019 1.00 97.06 81 LEU A C 1
ATOM 648 O O . LEU A 1 81 ? -5.704 -6.497 -1.316 1.00 97.06 81 LEU A O 1
ATOM 652 N N . ILE A 1 82 ? -4.952 -5.612 -3.223 1.00 97.31 82 ILE A N 1
ATOM 653 C CA . ILE A 1 82 ? -4.587 -6.875 -3.853 1.00 97.31 82 ILE A CA 1
ATOM 654 C C . ILE A 1 82 ? -3.078 -6.841 -4.029 1.00 97.31 82 ILE A C 1
ATOM 656 O O . ILE A 1 82 ? -2.566 -5.949 -4.703 1.00 97.31 82 ILE A O 1
ATOM 660 N N . GLU A 1 83 ? -2.364 -7.766 -3.395 1.00 96.94 83 GLU A N 1
ATOM 661 C CA . GLU A 1 83 ? -0.920 -7.896 -3.590 1.00 96.94 83 GLU A CA 1
ATOM 662 C C . GLU A 1 83 ? -0.638 -8.376 -5.011 1.00 96.94 83 GLU A C 1
ATOM 664 O O . GLU A 1 83 ? -1.238 -9.345 -5.476 1.00 96.94 83 GLU A O 1
ATOM 669 N N . ILE A 1 84 ? 0.266 -7.676 -5.691 1.00 96.44 84 ILE A N 1
ATOM 670 C CA . ILE A 1 84 ? 0.635 -7.952 -7.077 1.00 96.44 84 ILE A CA 1
ATOM 671 C C . ILE A 1 84 ? 2.134 -8.216 -7.196 1.00 96.44 84 ILE A C 1
ATOM 673 O O . ILE A 1 84 ? 2.954 -7.799 -6.371 1.00 96.44 84 ILE A O 1
ATOM 677 N N . THR A 1 85 ? 2.503 -8.913 -8.258 1.00 95.25 85 THR A N 1
ATOM 678 C CA . THR A 1 85 ? 3.888 -9.171 -8.641 1.00 95.25 85 THR A CA 1
ATOM 679 C C . THR A 1 85 ? 4.573 -7.907 -9.168 1.00 95.25 85 THR A C 1
ATOM 681 O O . THR A 1 85 ? 3.948 -6.878 -9.443 1.00 95.25 85 THR A O 1
ATOM 684 N N . LYS A 1 86 ? 5.904 -7.963 -9.307 1.00 94.75 86 LYS A N 1
ATOM 685 C CA . LYS A 1 86 ? 6.664 -6.867 -9.923 1.00 94.75 86 LYS A CA 1
ATOM 686 C C . LYS A 1 86 ? 6.293 -6.719 -11.398 1.00 94.75 86 LYS A C 1
ATOM 688 O O . LYS A 1 86 ? 6.197 -5.601 -11.891 1.00 94.75 86 LYS A O 1
ATOM 693 N N . GLU A 1 87 ? 6.080 -7.841 -12.069 1.00 94.69 87 GLU A N 1
ATOM 694 C CA . GLU A 1 87 ? 5.705 -7.933 -13.473 1.00 94.69 87 GLU A CA 1
ATOM 695 C C . GLU A 1 87 ? 4.345 -7.266 -13.719 1.00 94.69 87 GLU A C 1
ATOM 697 O O . GLU A 1 87 ? 4.244 -6.405 -14.589 1.00 94.69 87 GLU A O 1
ATOM 702 N N . GLU A 1 88 ? 3.341 -7.568 -12.890 1.00 95.19 88 GLU A N 1
ATOM 703 C CA . GLU A 1 88 ? 2.028 -6.909 -12.949 1.00 95.19 88 GLU A CA 1
ATOM 704 C C . GLU A 1 88 ? 2.139 -5.406 -12.664 1.00 95.19 88 GLU A C 1
ATOM 706 O O . GLU A 1 88 ? 1.542 -4.591 -13.364 1.00 95.19 88 GLU A O 1
ATOM 711 N N . ALA A 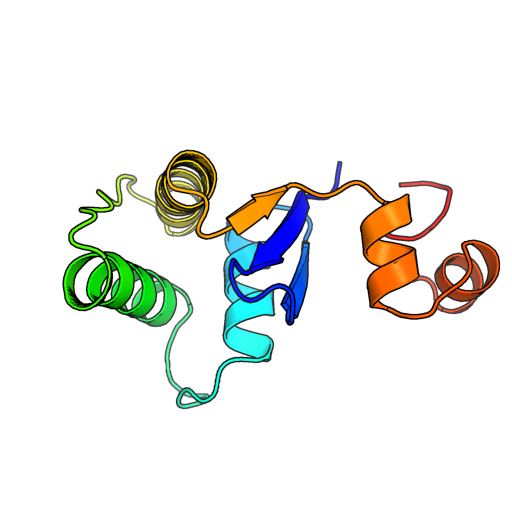1 89 ? 2.943 -5.002 -11.674 1.00 94.31 89 ALA A N 1
ATOM 712 C CA . ALA A 1 89 ? 3.151 -3.584 -11.390 1.00 94.31 89 ALA A CA 1
ATOM 713 C C . ALA A 1 89 ? 3.777 -2.847 -12.591 1.00 94.31 89 ALA A C 1
ATOM 715 O O . ALA A 1 89 ? 3.303 -1.775 -12.962 1.00 94.31 89 ALA A O 1
ATOM 716 N N . LEU A 1 90 ? 4.805 -3.422 -13.226 1.00 94.88 90 LEU A N 1
ATOM 717 C CA . LEU A 1 90 ? 5.434 -2.872 -14.434 1.00 94.88 90 LEU A CA 1
ATOM 718 C C . LEU A 1 90 ? 4.433 -2.726 -15.587 1.00 94.88 90 LEU A C 1
ATOM 720 O O . LEU A 1 90 ? 4.397 -1.673 -16.226 1.00 94.88 90 LEU A O 1
ATOM 724 N N . GLU A 1 91 ? 3.593 -3.740 -15.813 1.00 94.50 91 GLU A N 1
ATOM 725 C CA . GLU A 1 91 ? 2.531 -3.701 -16.823 1.00 94.50 91 GLU A CA 1
ATOM 726 C C . GLU A 1 91 ? 1.547 -2.556 -16.554 1.00 94.50 91 GLU A C 1
ATOM 728 O O . GLU A 1 91 ? 1.263 -1.761 -17.451 1.00 94.50 91 GLU A O 1
ATOM 733 N N . HIS A 1 92 ? 1.105 -2.399 -15.304 1.00 92.50 92 HIS A N 1
ATOM 734 C CA . HIS A 1 92 ? 0.209 -1.313 -14.906 1.00 92.50 92 HIS A CA 1
ATOM 735 C C . HIS A 1 92 ? 0.819 0.080 -15.091 1.00 92.50 92 HIS A C 1
ATOM 737 O O . HIS A 1 92 ? 0.104 1.017 -15.452 1.00 92.50 92 HIS A O 1
ATOM 743 N N . PHE A 1 93 ? 2.126 0.232 -14.873 1.00 91.19 93 PHE A N 1
ATOM 744 C CA . PHE A 1 93 ? 2.826 1.491 -15.137 1.00 91.19 93 PHE A CA 1
ATOM 745 C C . PHE A 1 93 ? 3.163 1.700 -16.623 1.00 91.19 93 PHE A C 1
ATOM 747 O O . PHE A 1 93 ? 3.617 2.785 -16.988 1.00 91.19 93 PHE A O 1
ATOM 754 N N . GLY A 1 94 ? 2.943 0.703 -17.488 1.00 94.06 94 GLY A N 1
ATOM 755 C CA . GLY A 1 94 ? 3.329 0.756 -18.898 1.00 94.06 94 GLY A CA 1
ATOM 756 C C . GLY A 1 94 ? 4.846 0.812 -19.096 1.00 94.06 94 GLY A C 1
ATOM 757 O O . GLY A 1 94 ? 5.318 1.449 -20.038 1.00 94.06 94 GLY A O 1
ATOM 758 N N . LEU A 1 95 ? 5.609 0.194 -18.190 1.00 93.81 95 LEU A N 1
ATOM 759 C CA . LEU A 1 95 ? 7.070 0.230 -18.172 1.00 93.81 95 LEU A CA 1
ATOM 760 C C . LEU A 1 95 ? 7.661 -1.141 -18.482 1.00 93.81 95 LEU A C 1
ATOM 762 O O . LEU A 1 95 ? 7.166 -2.171 -18.029 1.00 93.81 95 LEU A O 1
ATOM 766 N N . THR A 1 96 ? 8.788 -1.159 -19.189 1.00 95.44 96 THR A N 1
ATOM 767 C CA . THR A 1 96 ? 9.643 -2.348 -19.226 1.00 95.44 96 THR A CA 1
ATOM 768 C C . THR A 1 96 ? 10.569 -2.383 -18.007 1.00 95.44 96 THR A C 1
ATOM 770 O O . THR A 1 96 ? 10.827 -1.361 -17.367 1.00 95.44 96 THR A O 1
ATOM 773 N N . GLN A 1 97 ? 11.149 -3.551 -17.708 1.00 96.12 97 GLN A N 1
ATOM 774 C CA . GLN A 1 97 ? 12.173 -3.669 -16.661 1.00 96.12 97 GLN A CA 1
ATOM 775 C C . GLN A 1 97 ? 13.364 -2.719 -16.911 1.00 96.12 97 GLN A C 1
ATOM 777 O O . GLN A 1 97 ? 13.895 -2.134 -15.969 1.00 96.12 97 GLN A O 1
ATOM 782 N N . ALA A 1 98 ? 13.745 -2.512 -18.178 1.00 95.38 98 ALA A N 1
ATOM 783 C CA . ALA A 1 98 ? 14.823 -1.599 -18.553 1.00 95.38 98 ALA A CA 1
ATOM 784 C C . ALA A 1 98 ? 14.463 -0.123 -18.303 1.00 95.38 98 ALA A C 1
ATOM 786 O O . ALA A 1 98 ? 15.328 0.657 -17.899 1.00 95.38 98 ALA A O 1
ATOM 787 N N . ASP A 1 99 ? 13.198 0.261 -18.505 1.00 96.12 99 ASP A N 1
ATOM 788 C CA . ASP A 1 99 ? 12.724 1.616 -18.202 1.00 96.12 99 ASP A CA 1
ATOM 789 C C . ASP A 1 99 ? 12.754 1.880 -16.697 1.00 96.12 99 ASP A C 1
ATOM 791 O O . ASP A 1 99 ? 13.283 2.904 -16.263 1.00 96.12 99 ASP A O 1
ATOM 795 N N . ALA A 1 100 ? 12.263 0.927 -15.899 1.00 94.00 100 ALA A N 1
ATOM 796 C CA . ALA A 1 100 ? 12.294 1.018 -14.442 1.00 94.00 100 ALA A CA 1
ATOM 797 C C . ALA A 1 100 ? 13.729 1.112 -13.895 1.00 94.00 100 ALA A C 1
ATOM 799 O O . ALA A 1 100 ? 13.989 1.918 -12.999 1.00 94.00 100 ALA A O 1
ATOM 800 N N . ASP A 1 101 ? 14.670 0.357 -14.471 1.00 94.12 101 ASP A N 1
ATOM 801 C CA . ASP A 1 101 ? 16.094 0.425 -14.121 1.00 94.12 101 ASP A CA 1
ATOM 802 C C . ASP A 1 101 ? 16.700 1.787 -14.476 1.00 94.12 101 ASP A C 1
ATOM 804 O O . ASP A 1 101 ? 17.364 2.414 -13.648 1.00 94.12 101 ASP A O 1
ATOM 808 N N . LYS A 1 102 ? 16.434 2.287 -15.689 1.00 95.44 102 LYS A N 1
ATOM 809 C CA . LYS A 1 102 ? 16.926 3.588 -16.165 1.00 95.44 102 LYS A CA 1
ATOM 810 C C . LYS A 1 102 ? 16.379 4.754 -15.342 1.00 95.44 102 LYS A C 1
ATOM 812 O O . LYS A 1 102 ? 17.103 5.712 -15.081 1.00 95.44 102 LYS A O 1
ATOM 817 N N . MET A 1 103 ? 15.109 4.683 -14.952 1.00 93.94 103 MET A N 1
ATOM 818 C CA . MET A 1 103 ? 14.441 5.683 -14.114 1.00 93.94 103 MET A CA 1
ATOM 819 C C . MET A 1 103 ? 14.744 5.496 -12.621 1.00 93.94 103 MET A C 1
ATOM 821 O O . MET A 1 103 ? 14.360 6.339 -11.812 1.00 93.94 103 MET A O 1
ATOM 825 N N . ASN A 1 104 ? 15.448 4.417 -12.260 1.00 91.12 104 ASN A N 1
ATOM 826 C CA . ASN A 1 104 ? 15.778 4.034 -10.892 1.00 91.12 104 ASN A CA 1
ATOM 827 C C . ASN A 1 104 ? 14.539 4.004 -9.975 1.00 91.12 104 ASN A C 1
ATOM 829 O O . ASN A 1 104 ? 14.569 4.537 -8.865 1.00 91.12 104 ASN A O 1
ATOM 833 N N . ILE A 1 105 ? 13.443 3.404 -10.454 1.00 8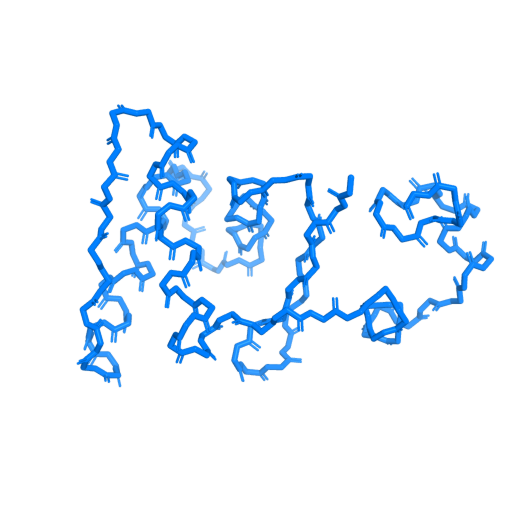8.94 105 ILE A N 1
ATOM 834 C CA . ILE A 1 105 ? 12.173 3.357 -9.720 1.00 88.94 105 ILE A CA 1
ATOM 835 C C . ILE A 1 105 ? 12.279 2.323 -8.588 1.00 88.94 105 ILE A C 1
ATOM 837 O O . ILE A 1 105 ? 12.419 1.124 -8.871 1.00 88.94 105 ILE A O 1
ATOM 841 N N . PRO A 1 106 ? 12.206 2.746 -7.312 1.00 88.81 106 PRO A N 1
ATOM 842 C CA . PRO A 1 106 ? 12.321 1.831 -6.185 1.00 88.81 106 PRO A CA 1
ATOM 843 C C . PRO A 1 106 ? 11.205 0.782 -6.193 1.00 88.81 106 PRO A C 1
ATOM 845 O O . PRO A 1 106 ? 10.044 1.094 -6.440 1.00 88.81 106 PRO A O 1
ATOM 848 N N . GLY A 1 107 ? 11.558 -0.471 -5.933 1.00 88.88 107 GLY A N 1
ATOM 849 C CA . GLY A 1 107 ? 10.646 -1.609 -5.962 1.00 88.88 107 GLY A CA 1
ATOM 850 C C . GLY A 1 107 ? 10.283 -2.103 -7.362 1.00 88.88 107 GLY A C 1
ATOM 851 O O . GLY A 1 107 ? 9.645 -3.146 -7.466 1.00 88.88 107 GLY A O 1
ATOM 852 N N . LEU A 1 108 ? 10.701 -1.440 -8.441 1.00 91.69 108 LEU A N 1
ATOM 853 C CA . LEU A 1 108 ? 10.495 -1.932 -9.812 1.00 91.69 108 LEU A CA 1
ATOM 854 C C . LEU A 1 108 ? 11.799 -2.234 -10.548 1.00 91.69 108 LEU A C 1
ATOM 856 O O . LEU A 1 108 ? 11.765 -2.918 -11.567 1.00 91.69 108 LEU A O 1
ATOM 860 N N . ARG A 1 109 ? 12.946 -1.781 -10.035 1.00 90.81 109 ARG A N 1
ATOM 861 C CA . ARG A 1 109 ? 14.265 -2.093 -10.596 1.00 90.81 109 ARG A CA 1
ATOM 862 C C . ARG A 1 109 ? 14.697 -3.547 -10.362 1.00 90.81 109 ARG A C 1
ATOM 864 O O . ARG A 1 109 ? 14.237 -4.221 -9.443 1.00 90.81 109 ARG A O 1
ATOM 871 N N . SER A 1 110 ? 15.589 -4.041 -11.212 1.00 87.56 110 SER A N 1
ATOM 872 C CA . SER A 1 110 ? 16.018 -5.442 -11.287 1.00 87.56 110 SER A CA 1
ATOM 873 C C . SER A 1 110 ? 16.729 -5.939 -10.026 1.00 87.56 110 SER A C 1
ATOM 875 O O . SER A 1 110 ? 16.722 -7.134 -9.751 1.00 87.56 110 SER A O 1
ATOM 877 N N . ASN A 1 111 ? 17.360 -5.039 -9.272 1.00 80.81 111 ASN A N 1
ATOM 878 C CA . ASN A 1 111 ? 18.168 -5.354 -8.094 1.00 80.81 111 ASN A CA 1
ATOM 879 C C . ASN A 1 111 ? 17.399 -5.269 -6.758 1.00 80.81 111 ASN A C 1
ATOM 881 O O . ASN A 1 111 ? 18.044 -5.196 -5.710 1.00 80.81 111 ASN A O 1
ATOM 885 N N . GLU A 1 112 ? 16.059 -5.275 -6.780 1.00 73.00 112 G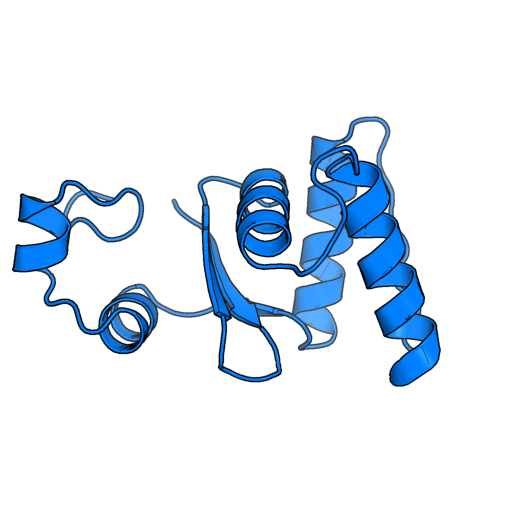LU A N 1
ATOM 886 C CA . GLU A 1 112 ? 15.184 -5.145 -5.597 1.00 73.00 112 GLU A CA 1
ATOM 887 C C . GLU A 1 112 ? 14.028 -6.148 -5.518 1.00 73.00 112 GLU A C 1
ATOM 889 O O . GLU A 1 112 ? 13.545 -6.619 -6.573 1.00 73.00 112 GLU A O 1
#

Secondary structure (DSSP, 8-state):
--EEEEETTS--EEEESSHHHHHHHHHHHSSS-TT--HHHHHHHHHHHHHHHH--------SSHHHHHHHHHHHHHHTTSEEE--HHHHHHHHT--HHHHHHTT-TTTSTT-